Protein AF-A0A2S9G485-F1 (afdb_monomer)

Foldseek 3Di:
DLVVLVVLLVVLLVCLPLVNQEQEEEDADLVVSPDPSSVSNVVSNVSSPPRHPPHYYYHYDNDDPVVVVVVVVVVVVVVVVVVPD

Radius of gyration: 15.94 Å; Cα contacts (8 Å, |Δi|>4): 90; chains: 1; bounding box: 29×28×49 Å

Mean predicted aligned error: 5.55 Å

Structure (mmCIF, N/CA/C/O backbone):
data_AF-A0A2S9G485-F1
#
_entry.id   AF-A0A2S9G485-F1
#
loop_
_atom_site.group_PDB
_atom_site.id
_atom_site.type_symbol
_atom_site.label_atom_id
_atom_site.label_alt_id
_atom_site.label_comp_id
_atom_site.label_asym_id
_atom_site.label_entity_id
_atom_site.label_seq_id
_atom_site.pdbx_PDB_ins_code
_atom_site.Cartn_x
_atom_site.Cartn_y
_atom_site.Cartn_z
_atom_site.occupancy
_atom_site.B_iso_or_equiv
_atom_site.auth_seq_id
_atom_site.auth_comp_id
_atom_site.auth_asym_id
_atom_site.auth_atom_id
_atom_site.pdbx_PDB_model_num
ATOM 1 N N . LEU A 1 1 ? -12.211 -9.091 -8.146 1.00 75.88 1 LEU A N 1
ATOM 2 C CA . LEU A 1 1 ? -11.240 -8.334 -7.322 1.00 75.88 1 LEU A CA 1
ATOM 3 C C . LEU A 1 1 ? -9.799 -8.567 -7.770 1.00 75.88 1 LEU A C 1
ATOM 5 O O . LEU A 1 1 ? -9.077 -7.590 -7.876 1.00 75.88 1 LEU A O 1
ATOM 9 N N . ALA A 1 2 ? -9.413 -9.805 -8.107 1.00 86.75 2 ALA A N 1
ATOM 10 C CA . ALA A 1 2 ? -8.069 -10.138 -8.598 1.00 86.75 2 ALA A CA 1
ATOM 11 C C . ALA A 1 2 ? -7.545 -9.187 -9.694 1.00 86.75 2 ALA A C 1
ATOM 13 O O . ALA A 1 2 ? -6.463 -8.640 -9.550 1.00 86.75 2 ALA A O 1
ATOM 14 N N . SER A 1 3 ? -8.349 -8.883 -10.719 1.00 93.19 3 SER A N 1
ATOM 15 C CA . SER A 1 3 ? -7.935 -7.979 -11.805 1.00 93.19 3 SER A CA 1
ATOM 16 C C . SER A 1 3 ? -7.596 -6.559 -11.341 1.00 93.19 3 SER A C 1
ATOM 18 O O . SER A 1 3 ? -6.687 -5.948 -11.879 1.00 93.19 3 SER A O 1
ATOM 20 N N . LEU A 1 4 ? -8.303 -6.027 -10.338 1.00 94.75 4 LEU A N 1
ATOM 21 C CA . LEU A 1 4 ? -8.002 -4.697 -9.800 1.00 94.75 4 LEU A CA 1
ATOM 22 C C . LEU A 1 4 ? -6.698 -4.710 -8.998 1.00 94.75 4 LEU A C 1
ATOM 24 O O . LEU A 1 4 ? -5.929 -3.761 -9.074 1.00 94.75 4 LEU A O 1
ATOM 28 N N . ILE A 1 5 ? -6.454 -5.780 -8.239 1.00 94.62 5 ILE A N 1
ATOM 29 C CA . ILE A 1 5 ? -5.221 -5.941 -7.462 1.00 94.62 5 ILE A CA 1
ATOM 30 C C . ILE A 1 5 ? -4.010 -6.036 -8.397 1.00 94.62 5 ILE A C 1
ATOM 32 O O . ILE A 1 5 ? -2.996 -5.393 -8.134 1.00 94.62 5 ILE A O 1
ATOM 36 N N . GLU A 1 6 ? -4.131 -6.758 -9.512 1.00 95.62 6 GLU A N 1
ATOM 37 C CA . GLU A 1 6 ? -3.083 -6.795 -10.538 1.00 95.62 6 GLU A CA 1
ATOM 38 C C . GLU A 1 6 ? -2.837 -5.413 -11.153 1.00 95.62 6 GLU A C 1
ATOM 40 O O . GLU A 1 6 ? -1.698 -4.958 -11.142 1.00 95.62 6 GLU A O 1
ATOM 45 N N . ILE A 1 7 ? -3.889 -4.688 -11.558 1.00 96.44 7 ILE A N 1
ATOM 46 C CA . ILE A 1 7 ? -3.751 -3.319 -12.091 1.00 96.44 7 ILE A CA 1
ATOM 47 C C . ILE A 1 7 ? -3.049 -2.399 -11.082 1.00 96.44 7 ILE A C 1
ATOM 49 O O . ILE A 1 7 ? -2.149 -1.650 -11.446 1.00 96.44 7 ILE A O 1
ATOM 53 N N . ILE A 1 8 ? -3.433 -2.450 -9.802 1.00 95.19 8 ILE A N 1
ATOM 54 C CA . ILE A 1 8 ? -2.778 -1.657 -8.750 1.00 95.19 8 ILE A CA 1
ATOM 55 C C . ILE A 1 8 ? -1.296 -2.026 -8.642 1.00 95.19 8 ILE A C 1
ATOM 57 O O . ILE A 1 8 ? -0.457 -1.140 -8.501 1.00 95.19 8 ILE A O 1
ATOM 61 N N . THR A 1 9 ? -0.969 -3.316 -8.707 1.00 95.94 9 THR A N 1
ATOM 62 C CA . THR A 1 9 ? 0.412 -3.793 -8.593 1.00 95.94 9 THR A CA 1
ATOM 63 C C . THR A 1 9 ? 1.260 -3.301 -9.765 1.00 95.94 9 THR A C 1
ATOM 65 O O . THR A 1 9 ? 2.330 -2.744 -9.536 1.00 95.94 9 THR A O 1
ATOM 68 N N . GLU A 1 10 ? 0.751 -3.413 -10.993 1.00 97.12 10 GLU A N 1
ATOM 69 C CA . GLU A 1 10 ? 1.416 -2.923 -12.209 1.00 97.12 10 GLU A CA 1
ATOM 70 C C . GLU A 1 10 ? 1.629 -1.403 -12.175 1.00 97.12 10 GLU A C 1
ATOM 72 O O . GLU A 1 10 ? 2.733 -0.924 -12.429 1.00 97.12 10 GLU A O 1
ATOM 77 N N . VAL A 1 11 ? 0.609 -0.632 -11.782 1.00 97.06 11 VAL A N 1
ATOM 78 C CA . VAL A 1 11 ? 0.717 0.833 -11.669 1.00 97.06 11 VAL A CA 1
ATOM 79 C C . VAL A 1 11 ? 1.755 1.233 -10.617 1.00 97.06 11 VAL A C 1
ATOM 81 O O . VAL A 1 11 ? 2.512 2.181 -10.819 1.00 97.06 11 VAL A O 1
ATOM 84 N N . VAL A 1 12 ? 1.835 0.525 -9.487 1.00 95.94 12 VAL A N 1
ATOM 85 C CA . VAL A 1 12 ? 2.860 0.817 -8.472 1.00 95.94 12 VAL A CA 1
ATOM 86 C C . VAL A 1 12 ? 4.257 0.454 -8.960 1.00 95.94 12 VAL A C 1
ATOM 88 O O . VAL A 1 12 ? 5.198 1.200 -8.687 1.00 95.94 12 VAL A O 1
ATOM 91 N N . GLU A 1 13 ? 4.409 -0.646 -9.694 1.00 96.12 13 GLU A N 1
ATOM 92 C CA . GLU A 1 13 ? 5.676 -1.014 -10.331 1.00 96.12 13 GLU A CA 1
ATOM 93 C C . GLU A 1 13 ? 6.125 0.059 -11.339 1.00 96.12 13 GLU A C 1
ATOM 95 O O . GLU A 1 13 ? 7.296 0.442 -11.332 1.00 96.12 13 GLU A O 1
ATOM 100 N N . GLU A 1 14 ? 5.198 0.622 -12.120 1.00 96.06 14 GLU A N 1
ATOM 101 C CA . GLU A 1 14 ? 5.467 1.739 -13.033 1.00 96.06 14 GLU A CA 1
ATOM 102 C C . GLU A 1 14 ? 5.896 3.009 -12.283 1.00 96.06 14 GLU A C 1
ATOM 104 O O . GLU A 1 14 ? 6.900 3.627 -12.634 1.00 96.06 14 GLU A O 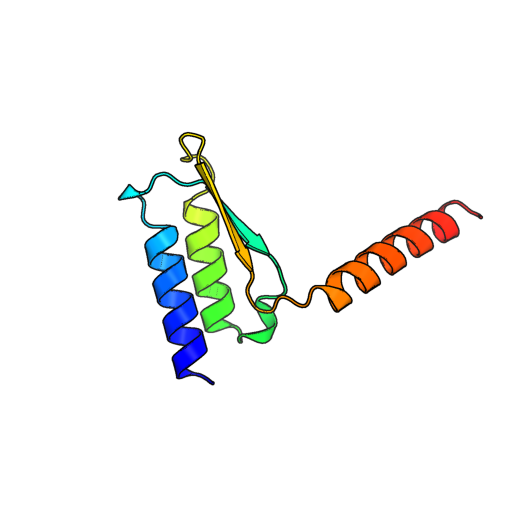1
ATOM 109 N N . ILE A 1 15 ? 5.195 3.379 -11.207 1.00 93.94 15 ILE A N 1
ATOM 110 C CA . ILE A 1 15 ? 5.561 4.524 -10.353 1.00 93.94 15 ILE A CA 1
ATOM 111 C C . ILE A 1 15 ? 6.973 4.341 -9.778 1.00 93.94 15 ILE A C 1
ATOM 113 O O . ILE A 1 15 ? 7.748 5.298 -9.719 1.00 93.94 15 ILE A O 1
ATOM 117 N N . CYS A 1 16 ? 7.326 3.115 -9.387 1.00 94.25 16 CYS A N 1
ATOM 118 C CA . CYS A 1 16 ? 8.629 2.774 -8.817 1.00 94.25 16 CYS A CA 1
ATOM 119 C C . CYS A 1 16 ? 9.736 2.575 -9.866 1.00 94.25 16 CYS A C 1
ATOM 121 O O . CYS A 1 16 ? 10.869 2.254 -9.492 1.00 94.25 16 CYS A O 1
ATOM 123 N N . ALA A 1 17 ? 9.441 2.750 -11.160 1.00 93.75 17 ALA A N 1
ATOM 124 C CA . ALA A 1 17 ? 10.417 2.564 -12.220 1.00 93.75 17 ALA A CA 1
ATOM 125 C C . ALA A 1 17 ? 11.650 3.469 -12.003 1.00 93.75 17 ALA A C 1
ATOM 127 O O . ALA A 1 17 ? 11.499 4.665 -11.732 1.00 93.75 17 ALA A O 1
ATOM 128 N N . PRO A 1 18 ? 12.886 2.955 -12.184 1.00 89.88 18 PRO A N 1
ATOM 129 C CA . PRO A 1 18 ? 14.111 3.728 -11.948 1.00 89.88 18 PRO A CA 1
ATOM 130 C C . PRO A 1 18 ? 14.198 5.038 -12.744 1.00 89.88 18 PRO A C 1
ATOM 132 O O . PRO A 1 18 ? 14.842 5.984 -12.297 1.00 89.88 18 PRO A O 1
ATOM 135 N N . ALA A 1 19 ? 13.537 5.101 -13.905 1.00 90.38 19 ALA A N 1
ATOM 136 C CA . ALA A 1 19 ? 13.470 6.291 -14.749 1.00 90.38 19 ALA A CA 1
ATOM 137 C C . ALA A 1 19 ? 12.795 7.490 -14.057 1.00 90.38 19 ALA A C 1
ATOM 139 O O . ALA A 1 19 ? 13.155 8.628 -14.345 1.00 90.38 19 ALA A O 1
ATOM 140 N N . ASN A 1 20 ? 11.863 7.244 -13.131 1.00 89.69 20 ASN A N 1
ATOM 141 C CA . ASN A 1 20 ? 11.120 8.299 -12.442 1.00 89.69 20 ASN A CA 1
ATOM 142 C C . ASN A 1 20 ? 11.943 8.979 -11.340 1.00 89.69 20 ASN A C 1
ATOM 144 O O . ASN A 1 20 ? 11.726 10.152 -11.058 1.00 89.69 20 ASN A O 1
ATOM 148 N N . GLN A 1 21 ? 12.885 8.257 -10.716 1.00 89.62 21 GLN A N 1
ATOM 149 C CA . GLN A 1 21 ? 13.716 8.763 -9.610 1.00 89.62 21 GLN A CA 1
ATOM 150 C C . GLN A 1 21 ? 12.892 9.362 -8.452 1.00 89.62 21 GLN A C 1
ATOM 152 O O . GLN A 1 21 ? 13.277 10.351 -7.828 1.00 89.62 21 GLN A O 1
ATOM 157 N N . TRP A 1 22 ? 11.728 8.773 -8.165 1.00 91.19 22 TRP A N 1
ATOM 158 C CA . TRP A 1 22 ? 10.855 9.185 -7.065 1.00 91.19 22 TRP A CA 1
ATOM 159 C C . TRP A 1 22 ? 11.145 8.391 -5.799 1.00 91.19 22 TRP A C 1
ATOM 161 O O . TRP A 1 22 ? 11.529 7.227 -5.859 1.00 91.19 22 TRP A O 1
ATOM 171 N N . SER A 1 23 ? 10.914 9.007 -4.642 1.00 91.75 23 SER A N 1
ATOM 172 C CA . SER A 1 23 ? 10.866 8.298 -3.365 1.00 91.75 23 SER A CA 1
ATOM 173 C C . SER A 1 23 ? 9.429 7.865 -3.101 1.00 91.75 23 SER A C 1
ATOM 175 O O . SER A 1 23 ? 8.547 8.704 -2.903 1.00 91.75 23 SER A O 1
ATOM 177 N N . VAL A 1 24 ? 9.181 6.559 -3.111 1.00 93.50 24 VAL A N 1
ATOM 178 C CA . VAL A 1 24 ? 7.829 6.010 -2.985 1.00 93.50 24 VAL A CA 1
ATOM 179 C C . VAL A 1 24 ? 7.642 5.404 -1.597 1.00 93.50 24 VAL A C 1
ATOM 181 O O . VAL A 1 24 ? 8.552 4.792 -1.040 1.00 93.50 24 VAL A O 1
ATOM 184 N N . ARG A 1 25 ? 6.449 5.564 -1.023 1.00 93.06 25 ARG A N 1
ATOM 185 C CA . ARG A 1 25 ? 6.034 4.924 0.230 1.00 93.06 25 ARG A CA 1
ATOM 186 C C . ARG A 1 25 ? 4.631 4.348 0.077 1.00 93.06 25 ARG A C 1
ATOM 188 O O . ARG A 1 25 ? 3.723 5.028 -0.388 1.00 93.06 25 ARG A O 1
ATOM 195 N N . SER A 1 26 ? 4.433 3.110 0.517 1.00 93.31 26 SER A N 1
ATOM 196 C CA . SER A 1 26 ? 3.094 2.533 0.662 1.00 93.31 26 SER A CA 1
ATOM 197 C C . SER A 1 26 ? 2.442 2.980 1.974 1.00 93.31 26 SER A C 1
ATOM 199 O O . SER A 1 26 ? 3.103 3.003 3.018 1.00 93.31 26 SER A O 1
ATOM 201 N N . VAL A 1 27 ? 1.147 3.286 1.929 1.00 93.12 27 VAL A N 1
ATOM 202 C CA . VAL A 1 27 ? 0.307 3.644 3.082 1.00 93.12 27 VAL A CA 1
ATOM 203 C C . VAL A 1 27 ? -0.918 2.725 3.103 1.00 93.12 27 VAL A C 1
ATOM 205 O O . VAL A 1 27 ? -1.524 2.492 2.060 1.00 93.12 27 VAL A O 1
ATOM 208 N N . GLY A 1 28 ? -1.290 2.216 4.278 1.00 90.31 28 GLY A N 1
ATOM 209 C CA . GLY A 1 28 ? -2.346 1.211 4.441 1.00 90.31 28 GLY A CA 1
ATOM 210 C C . GLY A 1 28 ? -1.809 -0.207 4.652 1.00 90.31 28 GLY A C 1
ATOM 211 O O . GLY A 1 28 ? -0.610 -0.402 4.869 1.00 90.31 28 GLY A O 1
ATOM 212 N N . ASP A 1 29 ? -2.713 -1.188 4.623 1.00 90.81 29 ASP A N 1
ATOM 213 C CA . ASP A 1 29 ? -2.395 -2.591 4.889 1.00 90.81 29 ASP A CA 1
ATOM 214 C C . ASP A 1 29 ? -2.355 -3.420 3.596 1.00 90.81 29 ASP A C 1
ATOM 216 O O . ASP A 1 29 ? -3.380 -3.758 3.000 1.00 90.81 29 ASP A O 1
ATOM 220 N N . LEU A 1 30 ? -1.135 -3.753 3.165 1.00 91.88 30 LEU A N 1
ATOM 221 C CA . LEU A 1 30 ? -0.896 -4.552 1.963 1.00 91.88 30 LEU A CA 1
ATOM 222 C C . LEU A 1 30 ? -1.263 -6.030 2.142 1.00 91.88 30 LEU A C 1
ATOM 224 O O . LEU A 1 30 ? -1.500 -6.698 1.140 1.00 91.88 30 LEU A O 1
ATOM 228 N N . GLU A 1 31 ? -1.333 -6.552 3.372 1.00 88.69 31 GLU A N 1
ATOM 229 C CA . GLU A 1 31 ? -1.698 -7.959 3.612 1.00 88.69 31 GLU A CA 1
ATOM 230 C C . GLU A 1 31 ? -3.139 -8.251 3.165 1.00 88.69 31 GLU A C 1
ATOM 232 O O . GLU A 1 31 ? -3.458 -9.367 2.755 1.00 88.69 31 GLU A O 1
ATOM 237 N N . LEU A 1 32 ? -3.993 -7.222 3.120 1.00 88.62 32 LEU A N 1
ATOM 238 C CA . LEU A 1 32 ? -5.363 -7.310 2.605 1.00 88.62 32 LEU A CA 1
ATOM 239 C C . LEU A 1 32 ? -5.437 -7.662 1.106 1.00 88.62 32 LEU A C 1
ATOM 241 O O . LEU A 1 32 ? -6.508 -8.017 0.613 1.00 88.62 32 LEU A O 1
ATOM 245 N N . LEU A 1 33 ? -4.325 -7.555 0.373 1.00 89.06 33 LEU A N 1
ATOM 246 C CA . LEU A 1 33 ? -4.237 -7.839 -1.064 1.00 89.06 33 LEU A CA 1
ATOM 247 C C . LEU A 1 33 ? -3.861 -9.298 -1.366 1.00 89.06 33 LEU A C 1
ATOM 249 O O . LEU A 1 33 ? -3.956 -9.722 -2.517 1.00 89.06 33 LEU A O 1
ATOM 253 N N . GLY A 1 34 ? -3.444 -10.059 -0.349 1.00 92.81 34 GLY A N 1
ATOM 254 C CA . GLY A 1 34 ? -2.842 -11.384 -0.492 1.00 92.81 34 GLY A CA 1
ATOM 255 C C . GLY A 1 34 ? -1.314 -11.338 -0.591 1.00 92.81 34 GLY A C 1
ATOM 256 O O . GLY A 1 34 ? -0.720 -10.310 -0.922 1.00 92.81 34 GLY A O 1
ATOM 257 N N . GLU A 1 35 ? -0.669 -12.473 -0.301 1.00 93.88 35 GLU A N 1
ATOM 258 C CA . GLU A 1 35 ? 0.791 -12.540 -0.137 1.00 93.88 35 GLU A CA 1
ATOM 259 C C . GLU A 1 35 ? 1.570 -12.083 -1.374 1.00 93.88 35 GLU A C 1
ATOM 261 O O . GLU A 1 35 ? 2.552 -11.351 -1.249 1.00 93.88 35 GLU A O 1
ATOM 266 N N . GLU A 1 36 ? 1.160 -12.518 -2.568 1.00 94.94 36 GLU A N 1
ATOM 267 C CA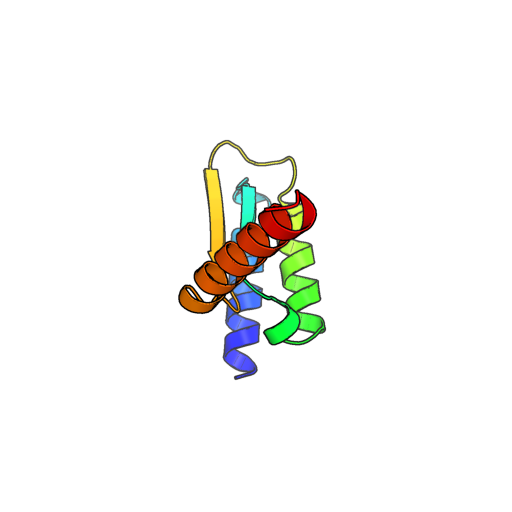 . GLU A 1 36 ? 1.941 -12.273 -3.781 1.00 94.94 36 GLU A CA 1
ATOM 268 C C . GLU A 1 36 ? 1.892 -10.804 -4.244 1.00 94.94 36 GLU A C 1
ATOM 270 O O . GLU A 1 36 ? 2.961 -10.201 -4.397 1.00 94.94 36 GLU A O 1
ATOM 275 N N . PRO A 1 37 ? 0.716 -10.155 -4.353 1.00 94.94 37 PRO A N 1
ATOM 276 C CA . PRO A 1 37 ? 0.646 -8.714 -4.593 1.00 94.94 37 PRO A CA 1
ATOM 277 C C . PRO A 1 37 ? 1.379 -7.909 -3.513 1.00 94.94 37 PRO A C 1
ATOM 279 O O . PRO A 1 37 ? 2.173 -7.022 -3.829 1.00 94.94 37 PRO A O 1
ATOM 282 N N . ALA A 1 38 ? 1.205 -8.256 -2.232 1.00 95.94 38 ALA A N 1
ATOM 283 C CA . ALA A 1 38 ? 1.899 -7.580 -1.136 1.00 95.94 38 ALA A CA 1
ATOM 284 C C . ALA A 1 38 ? 3.429 -7.677 -1.270 1.00 95.94 38 ALA A C 1
ATOM 286 O O . ALA A 1 38 ? 4.145 -6.695 -1.040 1.00 95.94 38 ALA A O 1
ATOM 287 N N . ARG A 1 39 ? 3.951 -8.842 -1.675 1.00 96.44 39 ARG A N 1
ATOM 288 C CA . ARG A 1 39 ? 5.381 -9.067 -1.931 1.00 96.44 39 ARG A CA 1
ATOM 289 C C . ARG A 1 39 ? 5.893 -8.176 -3.062 1.00 96.44 39 ARG A C 1
ATOM 291 O O . ARG A 1 39 ? 6.930 -7.530 -2.876 1.00 96.44 39 ARG A O 1
ATOM 298 N N . ARG A 1 40 ? 5.167 -8.114 -4.185 1.00 96.62 40 ARG A N 1
ATOM 299 C CA . ARG A 1 40 ? 5.503 -7.288 -5.359 1.00 96.62 40 ARG A CA 1
ATOM 300 C C . ARG A 1 40 ? 5.519 -5.800 -5.022 1.00 96.62 40 ARG A C 1
ATOM 302 O O . ARG A 1 40 ? 6.555 -5.157 -5.184 1.00 96.62 40 ARG A O 1
ATOM 309 N N . LEU A 1 41 ? 4.441 -5.286 -4.424 1.00 95.44 41 LEU A N 1
ATOM 310 C CA . LEU A 1 41 ? 4.338 -3.888 -3.988 1.00 95.44 41 LEU A CA 1
ATOM 311 C C . LEU A 1 41 ? 5.477 -3.496 -3.036 1.00 95.44 41 LEU A C 1
ATOM 313 O O . LEU A 1 41 ? 6.127 -2.469 -3.227 1.00 95.44 41 LEU A O 1
ATOM 317 N N . ARG A 1 42 ? 5.781 -4.326 -2.030 1.00 95.19 42 ARG A N 1
ATOM 318 C CA . ARG A 1 42 ? 6.910 -4.063 -1.121 1.00 95.19 42 ARG A CA 1
ATOM 319 C C . ARG A 1 42 ? 8.252 -4.089 -1.843 1.00 95.19 42 ARG A C 1
ATOM 321 O O . ARG A 1 42 ? 9.138 -3.320 -1.484 1.00 95.19 42 ARG A O 1
ATOM 328 N N . GLY A 1 43 ? 8.424 -4.988 -2.810 1.00 95.19 43 GLY A N 1
ATOM 329 C CA . GLY A 1 43 ? 9.611 -5.054 -3.660 1.00 95.19 43 GLY A CA 1
ATOM 330 C C . GLY A 1 43 ? 9.838 -3.751 -4.417 1.00 95.19 43 GLY A C 1
ATOM 331 O O . GLY A 1 43 ? 10.903 -3.152 -4.270 1.00 95.19 43 GLY A O 1
ATOM 332 N N . ALA A 1 44 ? 8.811 -3.294 -5.133 1.00 94.81 44 ALA A N 1
ATOM 333 C CA . ALA A 1 44 ? 8.829 -2.063 -5.914 1.00 94.81 44 ALA A CA 1
ATOM 334 C C . ALA A 1 44 ? 9.089 -0.827 -5.037 1.00 94.81 44 ALA A C 1
ATOM 336 O O . ALA A 1 44 ? 9.988 -0.038 -5.307 1.00 94.81 44 ALA A O 1
ATOM 337 N N . VAL A 1 45 ? 8.381 -0.688 -3.912 1.00 94.19 45 VAL A N 1
ATOM 338 C CA . VAL A 1 45 ? 8.587 0.449 -3.000 1.00 94.19 45 VAL A CA 1
ATOM 339 C C . VAL A 1 45 ? 10.011 0.452 -2.436 1.00 94.19 45 VAL A C 1
ATOM 341 O O . VAL A 1 45 ? 10.668 1.494 -2.431 1.00 94.19 45 VAL A O 1
ATOM 344 N N . ARG A 1 46 ? 10.543 -0.707 -2.017 1.00 92.81 46 ARG A N 1
ATOM 345 C CA . ARG A 1 46 ? 11.921 -0.800 -1.503 1.00 92.81 46 ARG A CA 1
ATOM 346 C C . ARG A 1 46 ? 12.977 -0.428 -2.543 1.00 92.81 46 ARG A C 1
ATOM 348 O O . ARG A 1 46 ? 13.990 0.142 -2.150 1.00 92.81 46 ARG A O 1
ATOM 355 N N . SER A 1 47 ? 12.767 -0.706 -3.834 1.00 91.12 47 SER A N 1
ATOM 356 C CA . SER A 1 47 ? 13.745 -0.354 -4.877 1.00 91.12 47 SER A CA 1
ATOM 357 C C . SER A 1 47 ? 13.877 1.154 -5.108 1.00 91.12 47 SER A C 1
ATOM 359 O O . SER A 1 47 ? 14.834 1.588 -5.742 1.00 91.12 47 SER A O 1
ATOM 361 N N . THR A 1 48 ? 12.955 1.958 -4.570 1.00 89.06 48 THR A N 1
ATOM 362 C CA . THR A 1 48 ? 13.012 3.429 -4.629 1.00 89.06 48 THR A CA 1
ATOM 363 C C . THR A 1 48 ? 13.799 4.063 -3.472 1.00 89.06 48 THR A C 1
ATOM 365 O O . THR A 1 48 ? 14.082 5.264 -3.484 1.00 89.06 48 THR A O 1
ATOM 368 N N . GLY A 1 49 ? 14.194 3.268 -2.468 1.00 74.38 49 GLY A N 1
ATOM 369 C CA . GLY A 1 49 ? 14.952 3.735 -1.309 1.00 74.38 49 GLY A CA 1
ATOM 370 C C . GLY A 1 49 ? 16.378 4.151 -1.679 1.00 74.38 49 GLY A C 1
ATOM 371 O O . GLY A 1 49 ? 17.194 3.308 -2.031 1.00 74.38 49 GLY A O 1
ATOM 372 N N . GLY A 1 50 ? 16.683 5.447 -1.566 1.00 65.94 50 GLY A N 1
ATOM 373 C CA . GLY A 1 50 ? 18.027 6.004 -1.791 1.00 65.94 50 GLY A CA 1
ATOM 374 C C . GLY A 1 50 ? 18.223 6.772 -3.104 1.00 65.94 50 GLY A C 1
ATOM 375 O O . GLY A 1 50 ? 19.261 7.407 -3.261 1.00 65.94 50 GLY A O 1
ATOM 376 N N . ASN A 1 51 ? 17.228 6.786 -4.002 1.00 62.06 51 ASN A N 1
ATOM 377 C CA . ASN A 1 51 ? 17.374 7.313 -5.372 1.00 62.06 51 ASN A CA 1
ATOM 378 C C . ASN A 1 51 ? 16.505 8.552 -5.689 1.00 62.06 51 ASN A C 1
ATOM 380 O O . ASN A 1 51 ? 16.428 8.967 -6.842 1.00 62.06 51 ASN A O 1
ATOM 384 N N . GLY A 1 52 ? 15.816 9.124 -4.697 1.00 59.41 52 GLY A N 1
ATOM 385 C CA . GLY A 1 52 ? 14.770 10.126 -4.918 1.00 59.41 52 GLY A CA 1
ATOM 386 C C . GLY A 1 52 ? 15.276 11.563 -5.066 1.00 59.41 52 GLY A C 1
ATOM 387 O O . GLY A 1 52 ? 15.660 12.177 -4.071 1.00 59.41 52 GLY A O 1
ATOM 388 N N . SER A 1 53 ? 15.192 12.140 -6.267 1.00 64.38 53 SER A N 1
ATOM 389 C CA . SER A 1 53 ? 15.435 13.567 -6.517 1.00 64.38 53 SER A CA 1
ATOM 390 C C . SER A 1 53 ? 14.234 14.409 -6.049 1.00 64.38 53 SER A C 1
ATOM 392 O O . SER A 1 53 ? 13.422 14.863 -6.849 1.00 64.38 53 SER A O 1
ATOM 394 N N . GLY A 1 54 ? 14.053 14.567 -4.736 1.00 73.31 54 GLY A N 1
ATOM 395 C CA . GLY A 1 54 ? 13.124 15.535 -4.123 1.00 73.31 54 GLY A CA 1
ATOM 396 C C . GLY A 1 54 ? 11.610 15.309 -4.301 1.00 73.31 54 GLY A C 1
ATOM 397 O O . GLY A 1 54 ? 10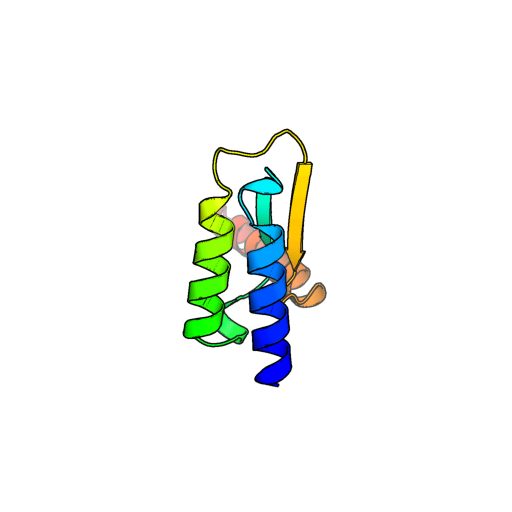.835 15.972 -3.612 1.00 73.31 54 GLY A O 1
ATOM 398 N N . PHE A 1 55 ? 11.162 14.394 -5.168 1.00 88.00 55 PHE A N 1
ATOM 399 C CA . PHE A 1 55 ? 9.739 14.104 -5.386 1.00 88.00 55 PHE A CA 1
ATOM 400 C C . PHE A 1 55 ? 9.300 12.833 -4.648 1.00 88.00 55 PHE A C 1
ATOM 402 O O . PHE A 1 55 ? 9.879 11.757 -4.832 1.00 88.00 55 PHE A O 1
ATOM 409 N N . HIS A 1 56 ? 8.270 12.969 -3.810 1.00 91.62 56 HIS A N 1
ATOM 410 C CA . HIS A 1 56 ? 7.756 11.904 -2.951 1.00 91.62 56 HIS A CA 1
ATOM 411 C C . HIS A 1 56 ? 6.342 11.492 -3.355 1.00 91.62 56 HIS A C 1
ATOM 413 O O . HIS A 1 56 ? 5.462 12.340 -3.500 1.00 91.62 56 HIS A O 1
ATOM 419 N N . VAL A 1 57 ? 6.109 10.184 -3.461 1.00 93.25 57 VAL A N 1
ATOM 420 C CA . VAL A 1 57 ? 4.802 9.609 -3.800 1.00 93.25 57 VAL A CA 1
ATOM 421 C C . VAL A 1 57 ? 4.351 8.667 -2.689 1.00 93.25 57 VAL A C 1
ATOM 423 O O . VAL A 1 57 ? 5.033 7.697 -2.367 1.00 93.25 57 VAL A O 1
ATOM 426 N N . ASN A 1 58 ? 3.176 8.932 -2.117 1.00 94.19 58 ASN A N 1
ATOM 427 C CA . ASN A 1 58 ? 2.516 8.016 -1.190 1.00 94.19 58 ASN A CA 1
ATOM 428 C C . ASN A 1 58 ? 1.424 7.249 -1.935 1.00 94.19 58 ASN A C 1
ATOM 430 O O . ASN A 1 58 ? 0.469 7.858 -2.416 1.00 94.19 58 ASN A O 1
ATOM 434 N N . VAL A 1 59 ? 1.537 5.924 -2.002 1.00 94.50 59 VAL A N 1
ATOM 435 C CA . VAL A 1 59 ? 0.505 5.071 -2.600 1.00 94.50 59 VAL A CA 1
ATOM 436 C C . VAL A 1 59 ? -0.347 4.465 -1.491 1.00 94.50 59 VAL A C 1
ATOM 438 O O . VAL A 1 59 ? 0.135 3.646 -0.708 1.00 94.50 59 VAL A O 1
ATOM 441 N N . ALA A 1 60 ? -1.614 4.870 -1.426 1.00 94.25 60 ALA A N 1
ATOM 442 C CA . ALA A 1 60 ? -2.581 4.363 -0.459 1.00 94.25 60 ALA A CA 1
ATOM 443 C C . ALA A 1 60 ? -3.276 3.100 -1.001 1.00 94.25 60 ALA A C 1
ATOM 445 O O . ALA A 1 60 ? -4.124 3.194 -1.888 1.00 94.25 60 ALA A O 1
ATOM 446 N N . VAL A 1 61 ? -2.931 1.922 -0.473 1.00 93.25 61 VAL A N 1
ATOM 447 C CA . VAL A 1 61 ? -3.504 0.626 -0.887 1.00 93.25 61 VAL A CA 1
ATOM 448 C C . VAL A 1 61 ? -3.917 -0.168 0.348 1.00 93.25 61 VAL A C 1
ATOM 450 O O . VAL A 1 61 ? -3.188 -0.195 1.334 1.00 93.25 61 VAL A O 1
ATOM 453 N N . GLY A 1 62 ? -5.112 -0.773 0.327 1.00 89.56 62 GLY A N 1
ATOM 454 C CA . GLY A 1 62 ? -5.695 -1.353 1.547 1.00 89.56 62 GLY A CA 1
ATOM 455 C C . GLY A 1 62 ? -5.894 -0.293 2.639 1.00 89.56 62 GLY A C 1
ATOM 456 O O . GLY A 1 62 ? -5.815 -0.578 3.829 1.00 89.56 62 GLY A O 1
ATOM 457 N N . TYR A 1 63 ? -6.075 0.963 2.223 1.00 89.75 63 TYR A N 1
ATOM 458 C CA . TYR A 1 63 ? -6.114 2.119 3.103 1.00 89.75 63 TYR A CA 1
ATOM 459 C C . TYR A 1 63 ? -7.535 2.396 3.589 1.00 89.75 63 TYR A C 1
ATOM 461 O O . TYR A 1 63 ? -8.454 2.583 2.790 1.00 89.75 63 TYR A O 1
ATOM 469 N N . GLY A 1 64 ? -7.702 2.495 4.907 1.00 89.25 64 GLY A N 1
ATOM 470 C CA . GLY A 1 64 ? -8.939 2.947 5.533 1.00 89.25 64 GLY A CA 1
ATOM 471 C C . GLY A 1 64 ? -8.687 4.174 6.397 1.00 89.25 64 GLY A C 1
ATOM 472 O O . GLY A 1 64 ? -8.209 4.035 7.516 1.00 89.25 64 GLY A O 1
ATOM 473 N N . GLY A 1 65 ? -9.076 5.369 5.941 1.00 87.88 65 GLY A N 1
ATOM 474 C CA . GLY A 1 65 ? -8.801 6.608 6.689 1.00 87.88 65 GLY A CA 1
ATOM 475 C C . GLY A 1 65 ? -9.420 6.638 8.092 1.00 87.88 65 GLY A C 1
ATOM 476 O O . GLY A 1 65 ? -8.816 7.130 9.038 1.00 87.88 65 GLY A O 1
ATOM 477 N N . ARG A 1 66 ? -10.604 6.036 8.271 1.00 92.56 66 ARG A N 1
ATOM 478 C CA . ARG A 1 66 ? -11.206 5.887 9.607 1.00 92.56 66 ARG A CA 1
ATOM 479 C C . ARG A 1 66 ? -10.440 4.889 10.473 1.00 92.56 66 ARG A C 1
ATOM 481 O O . ARG A 1 66 ? -10.293 5.129 11.666 1.00 92.56 66 ARG A O 1
ATOM 488 N N . GLN A 1 67 ? -9.983 3.791 9.875 1.00 85.69 67 GLN A N 1
ATOM 489 C CA . GLN A 1 67 ? -9.219 2.763 10.574 1.00 85.69 67 GLN A CA 1
ATOM 490 C C . GLN A 1 67 ? -7.889 3.340 11.069 1.00 85.69 67 GLN A C 1
ATOM 492 O O . GLN A 1 67 ? -7.578 3.190 12.242 1.00 85.69 67 GLN A O 1
ATOM 497 N N . GLU A 1 68 ? -7.189 4.124 10.241 1.00 86.00 68 GLU A N 1
ATOM 498 C CA . GLU A 1 68 ? -5.960 4.814 10.652 1.00 86.00 68 GLU A CA 1
ATOM 499 C C . GLU A 1 68 ? -6.161 5.748 11.844 1.00 86.00 68 GLU A C 1
ATOM 501 O O . GLU A 1 68 ? -5.362 5.738 12.779 1.00 86.00 68 GLU A O 1
ATOM 506 N N . ILE A 1 69 ? -7.234 6.544 11.836 1.00 90.06 69 ILE A N 1
ATOM 507 C CA . ILE A 1 69 ? -7.540 7.433 12.962 1.00 90.06 69 ILE A CA 1
ATOM 508 C C . ILE A 1 69 ? -7.776 6.607 14.231 1.00 90.06 69 ILE A C 1
ATOM 510 O O . ILE A 1 69 ? -7.246 6.934 15.292 1.00 90.06 69 ILE A O 1
ATOM 514 N N . VAL A 1 70 ? -8.547 5.522 14.130 1.00 93.00 70 VAL A N 1
ATOM 515 C CA . VAL A 1 70 ? -8.828 4.636 15.266 1.00 93.00 70 VAL A CA 1
ATOM 516 C C . VAL A 1 70 ? -7.545 3.991 15.793 1.00 93.00 70 VAL A C 1
ATOM 518 O O . VAL A 1 70 ? -7.331 3.986 17.006 1.00 93.00 70 VAL A O 1
ATOM 521 N N . ASP A 1 71 ? -6.679 3.489 14.917 1.00 88.19 71 ASP A N 1
ATOM 522 C CA . ASP A 1 71 ? -5.432 2.825 15.302 1.00 88.19 71 ASP A CA 1
ATOM 523 C C . ASP A 1 71 ? -4.439 3.807 15.936 1.00 88.19 71 ASP A C 1
ATOM 525 O O . ASP A 1 71 ? -3.826 3.492 16.958 1.00 88.19 71 ASP A O 1
ATOM 529 N N . ALA A 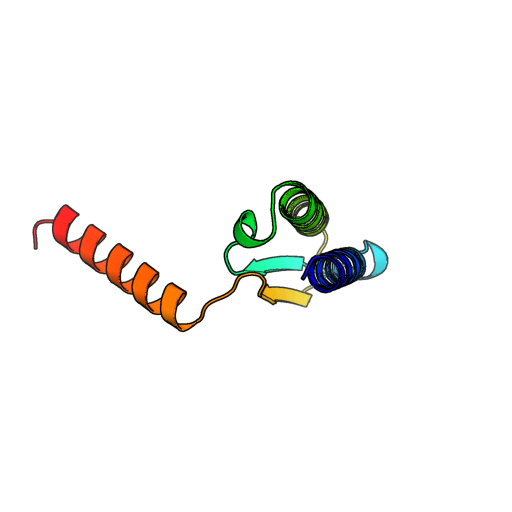1 72 ? -4.346 5.033 15.413 1.00 90.31 72 ALA A N 1
ATOM 530 C CA . ALA A 1 72 ? -3.531 6.095 15.998 1.00 90.31 72 ALA A CA 1
ATOM 531 C C . ALA A 1 72 ? -4.011 6.481 17.406 1.00 90.31 72 ALA A C 1
ATOM 533 O O . ALA A 1 72 ? -3.202 6.599 18.329 1.00 90.31 72 ALA A O 1
ATOM 534 N N . VAL A 1 73 ? -5.326 6.627 17.596 1.00 95.12 73 VAL A N 1
ATOM 535 C CA . VAL A 1 73 ? -5.913 6.925 18.912 1.00 95.12 73 VAL A CA 1
ATOM 536 C C . VAL A 1 73 ? -5.688 5.767 19.886 1.00 95.12 73 VAL A C 1
ATOM 538 O O . VAL A 1 73 ? -5.298 6.002 21.029 1.00 95.12 73 VAL A O 1
ATOM 541 N N . ARG A 1 74 ? -5.859 4.511 19.449 1.00 93.19 74 ARG A N 1
ATOM 542 C CA . ARG A 1 74 ? -5.556 3.327 20.274 1.00 93.19 74 ARG A CA 1
ATOM 543 C C . ARG A 1 74 ? -4.089 3.289 20.696 1.00 93.19 74 ARG A C 1
ATOM 545 O O . ARG A 1 74 ? -3.808 3.033 21.864 1.00 93.19 74 ARG A O 1
ATOM 552 N N . ALA A 1 75 ? -3.166 3.568 19.776 1.00 92.25 75 ALA A N 1
ATOM 553 C CA . ALA A 1 75 ? -1.738 3.611 20.071 1.00 92.25 75 ALA A CA 1
ATOM 554 C C . ALA A 1 75 ? -1.384 4.731 21.061 1.00 92.25 75 ALA A C 1
ATOM 556 O O . ALA A 1 75 ? -0.538 4.528 21.929 1.00 92.25 75 ALA A O 1
ATOM 557 N N . LEU A 1 76 ? -2.034 5.896 20.958 1.00 93.31 76 LEU A N 1
ATOM 558 C CA . LEU A 1 76 ? -1.867 6.995 21.910 1.00 93.31 76 LEU A CA 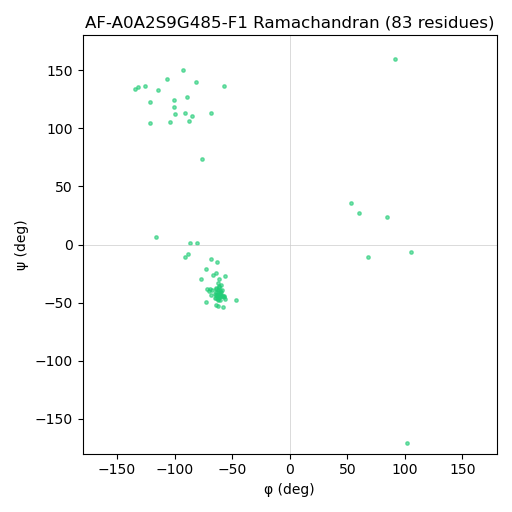1
ATOM 559 C C . LEU A 1 76 ? -2.347 6.598 23.311 1.00 93.31 76 LEU A C 1
ATOM 561 O O . LEU A 1 76 ? -1.579 6.691 24.261 1.00 93.31 76 LEU A O 1
ATOM 565 N N . LEU A 1 77 ? -3.573 6.084 23.434 1.00 94.75 77 LEU A N 1
ATOM 566 C CA . LEU A 1 77 ? -4.123 5.648 24.724 1.00 94.75 77 LEU A CA 1
ATOM 567 C C . LEU A 1 77 ? -3.295 4.522 25.355 1.00 94.75 7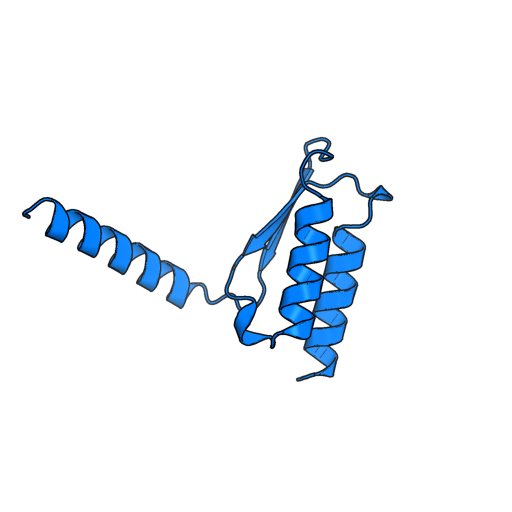7 LEU A C 1
ATOM 569 O O . LEU A 1 77 ? -3.069 4.527 26.561 1.00 94.75 77 LEU A O 1
ATOM 573 N N . GLY A 1 78 ? -2.801 3.581 24.546 1.00 93.62 78 GLY A N 1
ATOM 574 C CA . GLY A 1 78 ? -1.908 2.523 25.019 1.00 93.62 78 GLY A CA 1
ATOM 575 C C . GLY A 1 78 ? -0.596 3.062 25.600 1.00 93.62 78 GLY A C 1
ATOM 576 O O . GLY A 1 78 ? -0.113 2.529 26.596 1.00 93.62 78 GLY A O 1
ATOM 577 N N . LYS A 1 79 ? -0.041 4.137 25.022 1.00 91.06 79 LYS A N 1
ATOM 578 C CA . LYS A 1 79 ? 1.149 4.813 25.564 1.00 91.06 79 LYS A CA 1
ATOM 579 C C . LYS A 1 79 ? 0.852 5.527 26.880 1.00 91.06 79 LYS A C 1
ATOM 581 O O . LYS A 1 79 ? 1.640 5.399 27.807 1.00 91.06 79 LYS A O 1
ATOM 586 N N . GLU A 1 80 ? -0.275 6.228 26.982 1.00 90.69 80 GLU A N 1
ATOM 587 C CA . GLU A 1 80 ? -0.667 6.918 28.221 1.00 90.69 80 GLU A CA 1
ATOM 588 C C . GLU A 1 80 ? -0.905 5.932 29.375 1.00 90.69 80 GLU A C 1
ATOM 590 O O . GLU A 1 80 ? -0.381 6.125 30.470 1.00 90.69 80 GLU A O 1
ATOM 595 N N . LEU A 1 81 ? -1.589 4.813 29.108 1.00 88.81 81 LEU A N 1
ATOM 596 C CA . LEU A 1 81 ? -1.781 3.738 30.089 1.00 88.81 81 LEU A CA 1
ATOM 597 C C . LEU A 1 81 ? -0.449 3.111 30.529 1.00 88.81 81 LEU A C 1
ATOM 599 O O . LEU A 1 81 ? -0.251 2.838 31.711 1.00 88.81 81 LEU A O 1
ATOM 603 N N . ALA A 1 82 ? 0.486 2.899 29.597 1.00 86.31 82 ALA A N 1
ATOM 604 C CA . ALA A 1 82 ? 1.822 2.394 29.920 1.00 86.31 82 ALA A CA 1
ATOM 605 C C . ALA A 1 82 ? 2.654 3.393 30.746 1.00 86.31 82 ALA A C 1
ATOM 607 O O . ALA A 1 82 ? 3.522 2.979 31.514 1.00 86.31 82 ALA A O 1
ATOM 608 N N . ASN A 1 83 ? 2.369 4.691 30.616 1.00 86.38 83 ASN A N 1
ATOM 609 C CA . ASN A 1 83 ? 3.007 5.766 31.373 1.00 86.38 83 ASN A CA 1
ATOM 610 C C . ASN A 1 83 ? 2.333 6.040 32.733 1.00 86.38 83 ASN A C 1
ATOM 612 O O . ASN A 1 83 ? 2.797 6.911 33.468 1.00 86.38 83 ASN A O 1
ATOM 616 N N . GLY A 1 84 ? 1.293 5.280 33.098 1.00 70.50 84 GLY A N 1
ATOM 617 C CA . GLY A 1 84 ? 0.678 5.312 34.427 1.00 70.50 84 GLY A CA 1
ATOM 618 C C . GLY A 1 84 ? -0.370 6.407 34.641 1.00 70.50 84 GLY A C 1
ATOM 619 O O . GLY A 1 84 ? -0.57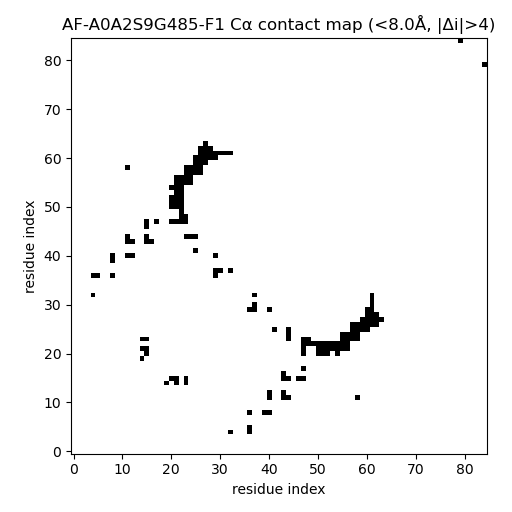7 6.801 35.790 1.00 70.50 84 GLY A O 1
ATOM 620 N N . ALA A 1 85 ? -0.994 6.899 33.566 1.00 54.28 85 ALA A N 1
ATOM 621 C CA . ALA A 1 85 ? -2.176 7.763 33.636 1.00 54.28 85 ALA A CA 1
ATOM 622 C C . ALA A 1 85 ? -3.456 6.990 34.003 1.00 54.28 85 ALA A C 1
ATOM 624 O O . ALA A 1 85 ? -3.589 5.814 33.588 1.00 54.28 85 ALA A O 1
#

Nearest PDB structures (f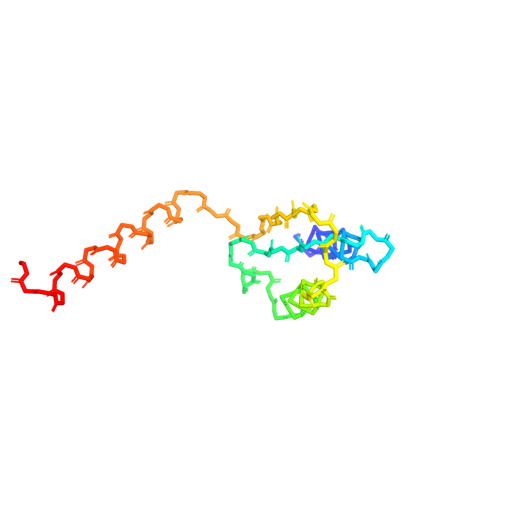oldseek):
  2vg0-assembly1_B  TM=8.724E-01  e=3.000E-09  Mycobacterium tuberculosis
  1f75-assembly1_B  TM=8.437E-01  e=6.346E-04  Micrococcus luteus
  8kgb-assembly1_A  TM=8.423E-01  e=4.458E-03  Solanum lycopersicum
  8kgb-assembly2_D  TM=8.656E-01  e=6.501E-03  Solanum lycopersicum
  3sgv-assembly1_B  TM=7.416E-01  e=2.531E-03  Escherichia coli K-12

Solvent-accessible surface area (backbone atoms only — not comparable to full-atom values): 4798 Å² total; per-residue (Å²): 109,68,72,59,54,49,52,53,42,52,52,47,42,56,61,38,33,80,89,66,31,36,30,46,41,82,39,61,41,46,72,80,68,36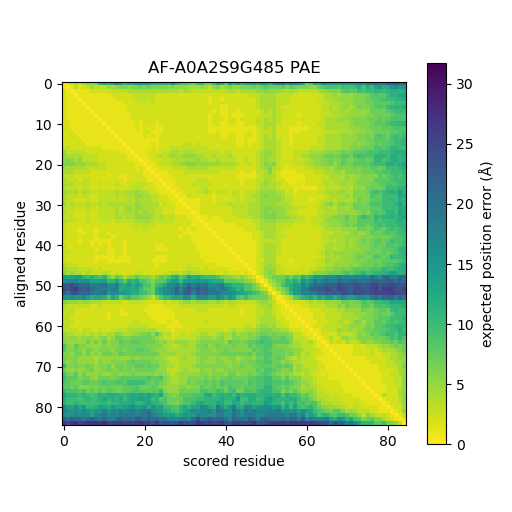,72,67,55,32,51,51,47,54,51,28,35,56,71,15,68,91,57,42,74,86,44,77,45,78,48,75,43,67,56,48,76,67,56,51,53,51,51,53,51,51,54,49,52,53,50,42,52,74,71,71,105

Sequence (85 aa):
LASLIEIITEVVEEICAPANQWSVRSVGDLELLGEEPARRLRGAVRSTGGNGSGFHVNVAVGYGGRQEIVDAVRALLGKELANGA

pLDDT: mean 89.67, std 8.69, range [54.28, 97.12]

Secondary structure (DSSP, 8-state):
-HHHHHHHHHHHHHHT-TTT--EEEEES-GGGG-HHHHHHHHHHHHHTTT--SS-EEEEE-S--HHHHHHHHHHHHHHHHHHTT-